Protein AF-A0AAD6P3U7-F1 (afdb_monomer_lite)

Sequence (156 aa):
MGLGSLGACVHGASVPVFFIFFGKLINIIGLAYLFPKEASHRVAKYSLDFVYLSVVILFASWIEVACWMHTGERQAAKMRMAYLKSMLSQDISLFDTEASTGEVIAAITSDIIVVQDAISEKGIMWIAKEHSYLPDMNFLGNVEVQNLRDSALTSF

Structure (mmCIF, N/CA/C/O backbone):
data_AF-A0AAD6P3U7-F1
#
_entry.id   AF-A0AAD6P3U7-F1
#
loop_
_atom_site.group_PDB
_atom_site.id
_atom_site.type_symbol
_atom_site.label_atom_id
_atom_site.label_alt_id
_atom_site.label_comp_id
_atom_site.label_asym_id
_atom_site.label_entity_id
_atom_site.label_seq_id
_atom_site.pdbx_PDB_ins_code
_atom_site.Cartn_x
_atom_site.Cartn_y
_atom_site.Cartn_z
_atom_site.occupancy
_atom_site.B_iso_or_equiv
_atom_site.auth_seq_id
_atom_site.auth_comp_id
_atom_site.auth_asym_id
_atom_site.auth_atom_id
_atom_site.pdbx_PDB_model_num
ATOM 1 N N . MET A 1 1 ? -5.885 -8.776 6.532 1.00 63.62 1 MET A N 1
ATOM 2 C CA . MET A 1 1 ? -4.559 -8.395 7.070 1.00 63.62 1 MET A 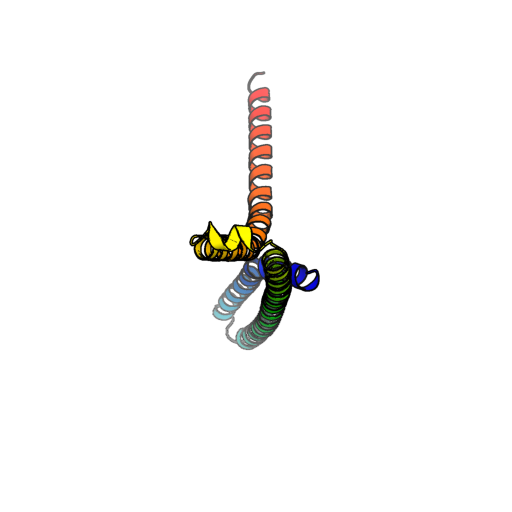CA 1
ATOM 3 C C . MET A 1 1 ? -3.425 -8.995 6.243 1.00 63.62 1 MET A C 1
ATOM 5 O O . MET A 1 1 ? -2.806 -8.226 5.532 1.00 63.62 1 MET A O 1
ATOM 9 N N . GLY A 1 2 ? -3.215 -10.321 6.199 1.00 67.50 2 GLY A N 1
ATOM 10 C CA . GLY A 1 2 ? -2.081 -10.917 5.454 1.00 67.50 2 GLY A CA 1
ATOM 11 C C . GLY A 1 2 ? -1.969 -10.536 3.965 1.00 67.50 2 GLY A C 1
ATOM 12 O O . GLY A 1 2 ? -0.887 -10.193 3.505 1.00 67.50 2 GLY A O 1
ATOM 13 N N . LEU A 1 3 ? -3.087 -10.507 3.228 1.00 66.50 3 LEU A N 1
ATOM 14 C CA . LEU A 1 3 ? -3.090 -10.111 1.810 1.00 66.50 3 LEU A CA 1
ATOM 15 C C . LEU A 1 3 ? -2.767 -8.616 1.600 1.00 66.50 3 LEU A C 1
ATOM 17 O O . LEU A 1 3 ? -2.114 -8.259 0.626 1.00 66.50 3 LEU A O 1
ATOM 21 N N . GLY A 1 4 ? -3.176 -7.756 2.541 1.00 66.69 4 GLY A N 1
ATOM 22 C CA . GLY A 1 4 ? -2.891 -6.317 2.513 1.00 66.69 4 GLY A CA 1
ATOM 23 C C . GLY A 1 4 ? -1.435 -5.999 2.858 1.00 66.69 4 GLY A C 1
ATOM 24 O O . GLY A 1 4 ? -0.845 -5.119 2.245 1.00 66.69 4 GLY A O 1
ATOM 25 N N . SER A 1 5 ? -0.821 -6.757 3.772 1.00 74.75 5 SER A N 1
ATOM 26 C CA . SER A 1 5 ? 0.606 -6.622 4.095 1.00 74.75 5 SER A CA 1
ATOM 27 C C . SER A 1 5 ? 1.506 -7.037 2.929 1.00 74.75 5 SER A C 1
ATOM 29 O O . SER A 1 5 ? 2.476 -6.347 2.635 1.00 74.75 5 SER A O 1
ATOM 31 N N . LEU A 1 6 ? 1.166 -8.124 2.224 1.00 73.38 6 LEU A N 1
ATOM 32 C CA . LEU A 1 6 ? 1.886 -8.531 1.011 1.00 73.38 6 LEU A CA 1
ATOM 33 C C . LEU A 1 6 ? 1.755 -7.481 -0.102 1.00 73.38 6 LEU A C 1
ATOM 35 O O . LEU A 1 6 ? 2.753 -7.152 -0.740 1.00 73.38 6 LEU A O 1
ATOM 39 N N . GLY A 1 7 ? 0.553 -6.924 -0.292 1.00 66.81 7 GLY A N 1
ATOM 40 C CA . GLY A 1 7 ? 0.316 -5.813 -1.217 1.00 66.81 7 GLY A CA 1
ATOM 41 C C . GLY A 1 7 ? 1.173 -4.586 -0.891 1.00 66.81 7 GLY A C 1
ATOM 42 O O . GLY A 1 7 ? 1.863 -4.088 -1.773 1.00 66.81 7 GLY A O 1
ATOM 43 N N . ALA A 1 8 ? 1.238 -4.194 0.384 1.00 69.94 8 ALA A N 1
ATOM 44 C CA . ALA A 1 8 ? 2.039 -3.059 0.848 1.00 69.94 8 ALA A CA 1
ATOM 45 C C . ALA A 1 8 ? 3.545 -3.240 0.633 1.00 69.94 8 ALA A C 1
ATOM 47 O O . ALA A 1 8 ? 4.235 -2.297 0.249 1.00 69.94 8 ALA A O 1
ATOM 48 N N . CYS A 1 9 ? 4.074 -4.453 0.816 1.00 76.50 9 CYS A N 1
ATOM 49 C CA . CYS A 1 9 ? 5.472 -4.740 0.489 1.00 76.50 9 CYS A CA 1
ATOM 50 C C . CYS A 1 9 ? 5.746 -4.601 -1.017 1.00 76.50 9 CYS A C 1
ATOM 52 O O . CYS A 1 9 ? 6.755 -4.014 -1.410 1.00 76.50 9 CYS A O 1
ATOM 54 N N . VAL A 1 10 ? 4.846 -5.115 -1.862 1.00 74.50 10 VAL A N 1
ATOM 55 C CA . VAL A 1 10 ? 4.963 -5.014 -3.327 1.00 74.50 10 VAL A CA 1
ATOM 56 C C . VAL A 1 10 ? 4.854 -3.558 -3.786 1.00 74.50 10 VAL A C 1
ATOM 58 O O . VAL A 1 10 ? 5.640 -3.117 -4.624 1.00 74.50 10 VAL A O 1
ATOM 61 N N . HIS A 1 11 ? 3.936 -2.788 -3.204 1.00 74.25 11 HIS A N 1
ATOM 62 C CA . HIS A 1 11 ? 3.780 -1.367 -3.490 1.00 74.25 11 HIS A CA 1
ATOM 63 C C . HIS A 1 11 ? 4.986 -0.556 -3.012 1.00 74.25 11 HIS A C 1
ATOM 65 O O . HIS A 1 11 ? 5.515 0.247 -3.776 1.00 74.25 11 HIS A O 1
ATOM 71 N N . GLY A 1 12 ? 5.500 -0.803 -1.805 1.00 72.19 12 GLY A N 1
ATOM 72 C CA . GLY A 1 12 ? 6.703 -0.139 -1.295 1.00 72.19 12 GLY A CA 1
ATOM 73 C C . GLY A 1 12 ? 7.935 -0.369 -2.180 1.00 72.19 12 GLY A C 1
ATOM 74 O O . GLY A 1 12 ? 8.731 0.544 -2.394 1.00 72.19 12 GLY A O 1
ATOM 75 N N . ALA A 1 13 ? 8.057 -1.557 -2.780 1.00 76.56 13 ALA A N 1
ATOM 76 C CA . ALA A 1 13 ? 9.117 -1.875 -3.737 1.00 76.56 13 ALA A CA 1
ATOM 77 C C . ALA A 1 13 ? 8.866 -1.328 -5.160 1.00 76.56 13 ALA A C 1
ATOM 79 O O . ALA A 1 13 ? 9.771 -1.358 -5.996 1.00 76.56 13 ALA A O 1
ATOM 80 N N . SER A 1 14 ? 7.671 -0.812 -5.464 1.00 76.19 14 SER A N 1
ATOM 81 C CA . SER A 1 14 ? 7.308 -0.379 -6.822 1.00 76.19 14 SER A CA 1
ATOM 82 C C . SER A 1 14 ? 8.125 0.822 -7.313 1.00 76.19 14 SER A C 1
ATOM 84 O O . SER A 1 14 ? 8.514 0.853 -8.478 1.00 76.19 14 SER A O 1
ATOM 86 N N . VAL A 1 15 ? 8.458 1.770 -6.428 1.00 76.81 15 VAL A N 1
ATOM 87 C CA . VAL A 1 15 ? 9.241 2.976 -6.754 1.00 76.81 15 VAL A CA 1
ATOM 88 C C . VAL A 1 15 ? 10.671 2.638 -7.207 1.00 76.81 15 VAL A C 1
ATOM 90 O O . VAL A 1 15 ? 11.051 3.044 -8.308 1.00 76.81 15 VAL A O 1
ATOM 93 N N . PRO A 1 16 ? 11.483 1.872 -6.449 1.00 78.81 16 PRO A N 1
ATOM 94 C CA . PRO A 1 16 ? 12.815 1.481 -6.916 1.00 78.81 16 PRO A CA 1
ATOM 95 C C . PRO A 1 16 ? 12.767 0.579 -8.159 1.00 78.81 16 PRO A C 1
ATOM 97 O O . PRO A 1 16 ? 13.597 0.733 -9.057 1.00 78.81 16 PRO A O 1
ATOM 100 N N . VAL A 1 17 ? 11.772 -0.309 -8.273 1.00 78.56 17 VAL A N 1
ATOM 101 C CA . VAL A 1 17 ? 11.571 -1.126 -9.484 1.00 78.56 17 VAL A CA 1
ATOM 102 C C . VAL A 1 17 ? 11.290 -0.240 -10.702 1.00 78.56 17 VAL A C 1
ATOM 104 O O . VAL A 1 17 ? 11.914 -0.429 -11.748 1.00 78.56 17 VAL A O 1
ATOM 107 N N . PHE A 1 18 ? 10.426 0.768 -10.569 1.00 76.94 18 PHE A N 1
ATOM 108 C CA . PHE A 1 18 ? 10.127 1.729 -11.630 1.00 76.94 18 PHE A CA 1
ATOM 109 C C . PHE A 1 18 ? 11.394 2.434 -12.131 1.00 76.94 18 PHE A C 1
ATOM 111 O O . PHE A 1 18 ? 11.636 2.465 -13.339 1.00 76.94 18 PHE A O 1
ATOM 118 N N . PHE A 1 19 ? 12.252 2.921 -11.229 1.00 79.56 19 PHE A N 1
ATOM 119 C CA . PHE A 1 19 ? 13.503 3.587 -11.611 1.00 79.56 19 PHE A CA 1
ATOM 120 C C . PHE A 1 19 ? 14.481 2.670 -12.356 1.00 79.56 19 PHE A C 1
ATOM 122 O O . PHE A 1 19 ? 15.118 3.110 -13.315 1.00 79.56 19 PHE A O 1
ATOM 129 N N . ILE A 1 20 ? 14.576 1.388 -11.986 1.00 81.31 20 ILE A N 1
ATOM 130 C CA . ILE A 1 20 ? 15.427 0.417 -12.696 1.00 81.31 20 ILE A CA 1
ATOM 131 C C . ILE A 1 20 ? 14.943 0.218 -14.139 1.00 81.31 20 ILE A C 1
ATOM 133 O O . ILE A 1 20 ? 15.748 0.205 -15.075 1.00 81.31 20 ILE A O 1
ATOM 137 N N . PHE A 1 21 ? 13.633 0.066 -14.341 1.00 77.50 21 PHE A N 1
ATOM 138 C CA . PHE A 1 21 ? 13.060 -0.074 -15.682 1.00 77.50 21 PHE A CA 1
ATOM 139 C C . PHE A 1 21 ? 13.177 1.219 -16.494 1.00 77.50 21 PHE A C 1
ATOM 141 O O . PHE A 1 21 ? 13.511 1.171 -17.678 1.00 77.50 21 PHE A O 1
ATOM 148 N N . PHE A 1 22 ? 12.982 2.370 -15.854 1.00 78.44 22 PHE A N 1
ATOM 149 C CA . PHE A 1 22 ? 13.139 3.677 -16.482 1.00 78.44 22 PHE A CA 1
ATOM 150 C C . PHE A 1 22 ? 14.586 3.925 -16.941 1.00 78.44 22 PHE A C 1
ATOM 152 O O . PHE A 1 22 ? 14.816 4.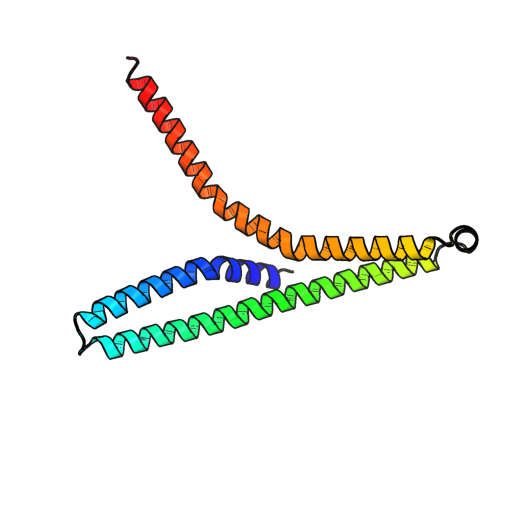352 -18.072 1.00 78.44 22 PHE A O 1
ATOM 159 N N . GLY A 1 23 ? 15.580 3.555 -16.127 1.00 82.38 23 GLY A N 1
ATOM 160 C CA . GLY A 1 23 ? 16.994 3.616 -16.509 1.00 82.38 23 GLY A CA 1
ATOM 161 C C . GLY A 1 23 ? 17.331 2.710 -17.698 1.00 82.38 23 GLY A C 1
ATOM 162 O O . GLY A 1 23 ? 18.044 3.122 -18.616 1.00 82.38 23 GLY A O 1
ATOM 163 N N . LYS A 1 24 ? 16.763 1.495 -17.742 1.00 80.19 24 LYS A N 1
ATOM 164 C CA . LYS A 1 24 ? 16.899 0.593 -18.900 1.00 80.19 24 LYS A CA 1
ATOM 165 C C . LYS A 1 24 ? 16.295 1.205 -20.164 1.00 80.19 24 LYS A C 1
ATOM 167 O O . LYS A 1 24 ? 16.929 1.145 -21.215 1.00 80.19 24 LYS A O 1
ATOM 172 N N . LEU A 1 25 ? 15.118 1.825 -20.062 1.00 77.62 25 LEU A N 1
ATOM 173 C CA . LEU A 1 25 ? 14.458 2.497 -21.182 1.00 77.62 25 LEU A CA 1
ATOM 174 C C . LEU A 1 25 ? 15.326 3.632 -21.748 1.00 77.62 25 LEU A C 1
ATOM 176 O O . LEU A 1 25 ? 15.553 3.671 -22.956 1.00 77.62 25 LEU A O 1
ATOM 180 N N . ILE A 1 26 ? 15.870 4.500 -20.889 1.00 82.50 26 ILE A N 1
ATOM 181 C CA . ILE A 1 26 ? 16.760 5.600 -21.300 1.00 82.50 26 ILE A CA 1
ATOM 182 C C . ILE A 1 26 ? 18.002 5.068 -22.021 1.00 82.50 26 ILE A C 1
ATOM 184 O O . ILE A 1 26 ? 18.363 5.581 -23.078 1.00 82.50 26 ILE A O 1
ATOM 188 N N . ASN A 1 27 ? 18.635 4.018 -21.493 1.00 83.00 27 ASN A N 1
ATOM 189 C CA . ASN A 1 27 ? 19.830 3.436 -22.106 1.00 83.00 27 ASN A CA 1
ATOM 190 C C . ASN A 1 27 ? 19.545 2.894 -23.522 1.00 83.00 27 ASN A C 1
ATOM 192 O O . ASN A 1 27 ? 20.331 3.080 -24.450 1.00 83.00 27 ASN A O 1
ATOM 196 N N . ILE A 1 28 ? 18.378 2.274 -23.716 1.00 78.69 28 ILE A N 1
ATOM 197 C CA . ILE A 1 28 ? 17.961 1.744 -25.020 1.00 78.69 28 ILE A CA 1
ATOM 198 C C . ILE A 1 28 ? 17.618 2.874 -25.992 1.00 78.69 28 ILE A C 1
ATOM 200 O O . ILE A 1 28 ? 17.978 2.781 -27.162 1.00 78.69 28 ILE A O 1
ATOM 204 N N . ILE A 1 29 ? 16.970 3.947 -25.531 1.00 79.19 29 ILE A N 1
ATOM 205 C CA . ILE A 1 29 ? 16.721 5.144 -26.350 1.00 79.19 29 ILE A CA 1
ATOM 206 C C . ILE A 1 29 ? 18.052 5.793 -26.765 1.00 79.19 29 ILE A C 1
ATOM 208 O O . ILE A 1 29 ? 18.210 6.184 -27.921 1.00 79.19 29 ILE A O 1
ATOM 212 N N . GLY A 1 30 ? 19.043 5.832 -25.869 1.00 80.62 30 GLY A N 1
ATOM 213 C CA . GLY A 1 30 ? 20.400 6.285 -26.186 1.00 80.62 30 GLY A CA 1
ATOM 214 C C . GLY A 1 30 ? 21.073 5.429 -27.265 1.00 80.62 30 GLY A C 1
ATOM 215 O O . GLY A 1 30 ? 21.603 5.959 -28.238 1.00 80.62 30 GLY A O 1
ATOM 216 N N . LEU A 1 31 ? 20.977 4.100 -27.162 1.00 75.44 31 LEU A N 1
ATOM 217 C CA . LEU A 1 31 ? 21.449 3.178 -28.207 1.00 75.44 31 LEU A CA 1
ATOM 218 C C . LEU A 1 31 ? 20.656 3.313 -29.515 1.00 75.44 31 LEU A C 1
ATOM 220 O O . LEU A 1 31 ? 21.217 3.140 -30.598 1.00 75.44 31 LEU A O 1
ATOM 224 N N . ALA A 1 32 ? 19.368 3.650 -29.426 1.00 74.69 32 ALA A N 1
ATOM 225 C CA . ALA A 1 32 ? 18.507 3.862 -30.580 1.00 74.69 32 ALA A CA 1
ATOM 226 C C . ALA A 1 32 ? 18.907 5.072 -31.414 1.00 74.69 32 ALA A C 1
ATOM 228 O O . ALA A 1 32 ? 18.798 5.038 -32.640 1.00 74.69 32 ALA A O 1
ATOM 229 N N . TYR A 1 33 ? 19.421 6.102 -30.746 1.00 73.06 33 TYR A N 1
ATOM 230 C CA . TYR A 1 33 ? 19.995 7.272 -31.389 1.00 73.06 33 TYR A CA 1
ATOM 231 C C . TYR A 1 33 ? 21.276 6.932 -32.172 1.00 73.06 33 TYR A C 1
ATOM 233 O O . TYR A 1 33 ? 21.492 7.467 -33.256 1.00 73.06 33 TYR A O 1
ATOM 241 N N . LEU A 1 34 ? 22.101 6.004 -31.665 1.00 76.19 34 LEU A N 1
ATOM 242 C CA . LEU A 1 34 ? 23.332 5.567 -32.337 1.00 76.19 34 LEU A CA 1
ATOM 243 C C . LEU A 1 34 ? 23.076 4.598 -33.511 1.00 76.19 34 LEU A C 1
ATOM 245 O O . LEU A 1 34 ? 23.791 4.658 -34.509 1.00 76.19 34 LEU A O 1
ATOM 249 N N . PHE A 1 35 ? 22.070 3.715 -33.419 1.00 75.62 35 PHE A N 1
ATOM 250 C CA . PHE A 1 35 ? 21.797 2.666 -34.420 1.00 75.62 35 PHE A CA 1
ATOM 251 C C . PHE A 1 35 ? 20.309 2.599 -34.833 1.00 75.62 35 PHE A C 1
ATOM 253 O O . PHE A 1 35 ? 19.590 1.664 -34.466 1.00 75.62 35 PHE A O 1
ATOM 260 N N . PRO A 1 36 ? 19.821 3.541 -35.660 1.00 69.81 36 PRO A N 1
ATOM 261 C CA . PRO A 1 36 ? 18.386 3.740 -35.898 1.00 69.81 36 PRO A CA 1
ATOM 262 C C . PRO A 1 36 ? 17.671 2.577 -36.609 1.00 69.81 36 PRO A C 1
ATOM 264 O O . PRO A 1 36 ? 16.472 2.385 -36.413 1.00 69.81 36 PRO A O 1
ATOM 267 N N . LYS A 1 37 ? 18.377 1.773 -37.418 1.00 68.81 37 LYS A N 1
ATOM 268 C CA . LYS A 1 37 ? 17.765 0.685 -38.211 1.00 68.81 37 LYS A CA 1
ATOM 269 C C . LYS A 1 37 ? 17.423 -0.573 -37.402 1.00 68.81 37 LYS A C 1
ATOM 271 O O . LYS A 1 37 ? 16.518 -1.299 -37.795 1.00 68.81 37 LYS A O 1
ATOM 276 N N . GLU A 1 38 ? 18.100 -0.821 -36.282 1.00 67.56 38 GLU A N 1
ATOM 277 C CA . GLU A 1 38 ? 17.843 -1.993 -35.421 1.00 67.56 38 GLU A CA 1
ATOM 278 C C . GLU A 1 38 ? 17.138 -1.648 -34.105 1.00 67.56 38 GLU A C 1
ATOM 280 O O . GLU A 1 38 ? 16.762 -2.531 -33.327 1.00 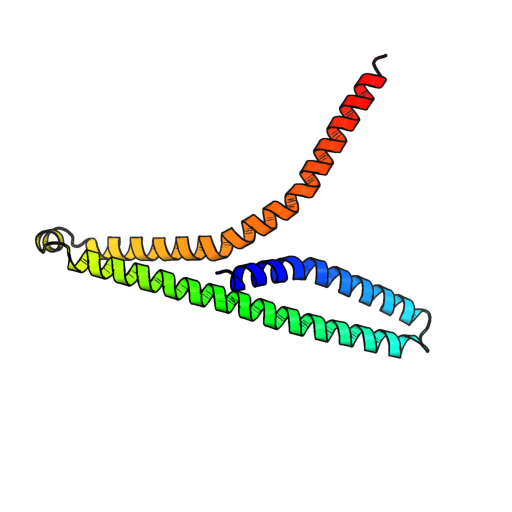67.56 38 GLU A O 1
ATOM 285 N N . ALA A 1 39 ? 16.974 -0.360 -33.824 1.00 68.38 39 ALA A N 1
ATOM 286 C CA . ALA A 1 39 ? 16.541 0.087 -32.518 1.00 68.38 39 ALA A CA 1
ATOM 287 C C . ALA A 1 39 ? 15.027 0.169 -32.345 1.00 68.38 39 ALA A C 1
ATOM 289 O O . ALA A 1 39 ? 14.537 -0.069 -31.244 1.00 68.38 39 ALA A O 1
ATOM 290 N N . SER A 1 40 ? 14.279 0.440 -33.416 1.00 71.81 40 SER A N 1
ATOM 291 C CA . SER A 1 40 ? 12.815 0.551 -33.367 1.00 71.81 40 SER A CA 1
ATOM 292 C C . SER A 1 40 ? 12.156 -0.719 -32.817 1.00 71.81 40 SER A C 1
ATOM 294 O O . SER A 1 40 ? 11.305 -0.644 -31.933 1.00 71.81 40 SER A O 1
ATOM 296 N N . HIS A 1 41 ? 12.613 -1.895 -33.258 1.00 78.31 41 HIS A N 1
ATOM 297 C CA . HIS A 1 41 ? 12.107 -3.182 -32.779 1.00 78.31 41 HIS A CA 1
ATOM 298 C C . HIS A 1 41 ? 12.457 -3.441 -31.303 1.00 78.31 41 HIS A C 1
ATOM 300 O O . HIS A 1 41 ? 11.635 -3.960 -30.547 1.00 78.31 41 HIS A O 1
ATOM 306 N N . ARG A 1 42 ? 13.666 -3.065 -30.860 1.00 74.81 42 ARG A N 1
ATOM 307 C CA . ARG A 1 42 ? 14.076 -3.237 -29.456 1.00 74.81 42 ARG A CA 1
ATOM 308 C C . ARG A 1 42 ? 13.286 -2.300 -28.543 1.00 74.81 42 ARG A C 1
ATOM 310 O O . ARG A 1 42 ? 12.711 -2.769 -27.570 1.00 74.81 42 ARG A O 1
ATOM 317 N N . VAL A 1 43 ? 13.190 -1.015 -28.885 1.00 78.50 43 VAL A N 1
ATOM 318 C CA . VAL A 1 43 ? 12.420 -0.015 -28.121 1.00 78.50 43 VAL A CA 1
ATOM 319 C C . VAL A 1 43 ? 10.956 -0.440 -27.980 1.00 78.50 43 VAL A C 1
ATOM 321 O O . VAL A 1 43 ? 10.423 -0.404 -26.873 1.00 78.50 43 VAL A O 1
ATOM 324 N N . ALA A 1 44 ? 10.328 -0.912 -29.063 1.00 80.62 44 ALA A N 1
ATOM 325 C CA . ALA A 1 44 ? 8.943 -1.379 -29.030 1.00 80.62 44 ALA A CA 1
ATOM 326 C C . ALA A 1 44 ? 8.743 -2.551 -28.054 1.00 80.62 4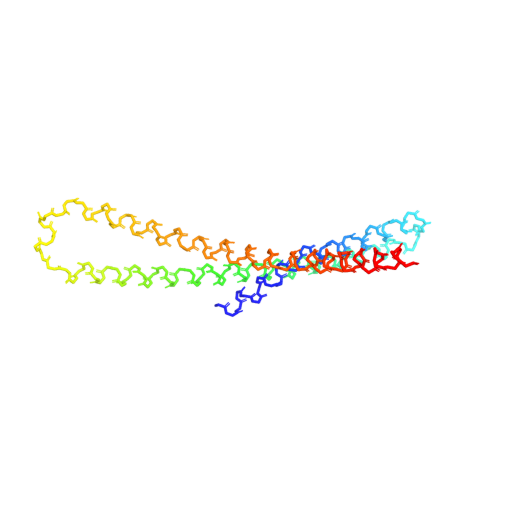4 ALA A C 1
ATOM 328 O O . ALA A 1 44 ? 7.797 -2.539 -27.269 1.00 80.62 44 ALA A O 1
ATOM 329 N N . LYS A 1 45 ? 9.659 -3.529 -28.045 1.00 81.50 45 LYS A N 1
ATOM 330 C CA . LYS A 1 45 ? 9.589 -4.681 -27.135 1.00 81.50 45 LYS A CA 1
ATOM 331 C C . LYS A 1 45 ? 9.681 -4.261 -25.662 1.00 81.50 45 LYS A C 1
ATOM 333 O O . LYS A 1 45 ? 8.843 -4.660 -24.862 1.00 81.50 45 LYS A O 1
ATOM 338 N N . TYR A 1 46 ? 10.642 -3.406 -25.318 1.00 77.19 46 TYR A N 1
ATOM 339 C CA . TYR A 1 46 ? 10.832 -2.949 -23.934 1.00 77.19 46 TYR A CA 1
ATOM 340 C C . TYR A 1 46 ? 9.752 -1.967 -23.458 1.00 77.19 46 TYR A C 1
ATOM 342 O O . TYR A 1 46 ? 9.414 -1.952 -22.277 1.00 77.19 46 TYR A O 1
ATOM 350 N N . SER A 1 47 ? 9.172 -1.173 -24.361 1.00 79.50 47 SER A N 1
ATOM 351 C CA . SER A 1 47 ? 7.997 -0.357 -24.039 1.00 79.50 47 SER A CA 1
ATOM 352 C C . SER A 1 47 ? 6.795 -1.227 -23.670 1.00 79.50 47 SER A C 1
ATOM 354 O O . SER A 1 47 ? 6.020 -0.856 -22.793 1.00 79.50 47 SER A O 1
ATOM 356 N N . LEU A 1 48 ? 6.642 -2.385 -24.316 1.00 83.50 48 LEU A N 1
ATOM 357 C CA . LEU A 1 48 ? 5.564 -3.334 -24.045 1.00 83.50 48 LEU A CA 1
ATOM 358 C C . LEU A 1 48 ? 5.755 -4.019 -22.677 1.00 83.50 48 LEU A C 1
ATOM 360 O O . LEU A 1 48 ? 4.800 -4.128 -21.910 1.00 83.50 48 LEU A O 1
ATOM 364 N N . ASP A 1 49 ? 6.996 -4.353 -22.309 1.00 81.81 49 ASP A N 1
ATOM 365 C CA . ASP A 1 49 ? 7.336 -4.830 -20.957 1.00 81.81 49 ASP A CA 1
ATOM 366 C C . ASP A 1 49 ? 6.980 -3.795 -19.868 1.00 81.81 49 ASP A C 1
ATOM 368 O O . ASP A 1 49 ? 6.511 -4.155 -18.787 1.00 81.81 49 ASP A O 1
ATOM 372 N N . PHE A 1 50 ? 7.138 -2.499 -20.158 1.00 80.44 50 PHE A N 1
ATOM 373 C CA . PHE A 1 50 ? 6.772 -1.415 -19.238 1.00 80.44 50 PHE A CA 1
ATOM 374 C C . PHE A 1 50 ? 5.255 -1.327 -19.005 1.00 80.44 50 PHE A C 1
ATOM 376 O O . PHE A 1 50 ? 4.806 -1.059 -17.890 1.00 80.44 50 PHE A O 1
ATOM 383 N N . VAL A 1 51 ? 4.458 -1.596 -20.044 1.00 87.00 51 VAL A N 1
ATOM 384 C CA . VAL A 1 51 ? 2.991 -1.667 -19.944 1.00 87.00 51 VAL A CA 1
ATOM 385 C C . VAL A 1 51 ? 2.559 -2.878 -19.114 1.00 87.00 51 VAL A C 1
ATOM 387 O O . VAL A 1 51 ? 1.666 -2.761 -18.281 1.00 87.00 51 VAL A O 1
ATOM 390 N N . TYR A 1 52 ? 3.20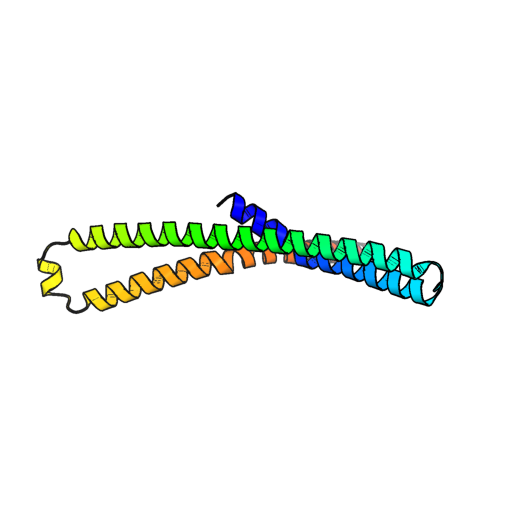7 -4.034 -19.271 1.00 86.12 52 TYR A N 1
ATOM 391 C CA . TYR A 1 52 ? 2.920 -5.188 -18.411 1.00 86.12 52 TYR A CA 1
ATOM 392 C C . TYR A 1 52 ? 3.224 -4.902 -16.938 1.00 86.12 52 TYR A C 1
ATOM 394 O O . TYR A 1 52 ? 2.423 -5.243 -16.065 1.00 86.12 52 TYR A O 1
ATOM 402 N N . LEU A 1 53 ? 4.348 -4.238 -16.656 1.00 82.06 53 LEU A N 1
ATOM 403 C CA . LEU A 1 53 ? 4.723 -3.847 -15.299 1.00 82.06 53 LEU A CA 1
ATOM 404 C C . LEU A 1 53 ? 3.672 -2.920 -14.664 1.00 82.06 53 LEU A C 1
ATOM 406 O O . LEU A 1 53 ? 3.271 -3.141 -13.520 1.00 82.06 53 LEU A O 1
ATOM 410 N N . SER A 1 54 ? 3.201 -1.907 -15.398 1.00 82.56 54 SER A N 1
ATOM 411 C CA . SER A 1 54 ? 2.229 -0.942 -14.871 1.00 82.56 54 SER A CA 1
ATOM 412 C C . SER A 1 54 ? 0.886 -1.591 -14.543 1.00 82.56 54 SER A C 1
ATOM 414 O O . SER A 1 54 ? 0.300 -1.287 -13.505 1.00 82.56 54 SER A O 1
ATOM 416 N N . VAL A 1 55 ? 0.434 -2.541 -15.365 1.00 89.56 55 VAL A N 1
ATOM 417 C CA . VAL A 1 55 ? -0.791 -3.308 -15.112 1.00 89.56 55 VAL A CA 1
ATOM 418 C C . VAL A 1 55 ? -0.672 -4.119 -13.818 1.00 89.56 55 VAL A C 1
ATOM 420 O O . VAL A 1 55 ? -1.584 -4.094 -12.993 1.00 89.56 55 VAL A O 1
ATOM 423 N N . VAL A 1 56 ? 0.457 -4.796 -13.594 1.00 85.31 56 VAL A N 1
ATOM 424 C CA . VAL A 1 56 ? 0.683 -5.577 -12.364 1.00 85.31 56 VAL A CA 1
ATOM 425 C C . VAL A 1 56 ? 0.685 -4.679 -11.125 1.00 85.31 56 VAL A C 1
ATOM 427 O O . VAL A 1 56 ? 0.022 -5.001 -10.139 1.00 85.31 56 VAL A O 1
ATOM 430 N N . ILE A 1 57 ? 1.383 -3.539 -11.180 1.00 81.44 57 ILE A N 1
ATOM 431 C CA . ILE A 1 57 ? 1.446 -2.580 -10.066 1.00 81.44 57 ILE A CA 1
ATOM 432 C C . ILE A 1 57 ? 0.057 -2.001 -9.769 1.00 81.44 57 ILE A C 1
ATOM 434 O O . ILE A 1 57 ? -0.323 -1.901 -8.604 1.00 81.44 57 ILE A O 1
ATOM 438 N N . LEU A 1 58 ? -0.725 -1.683 -10.805 1.00 84.88 58 LEU A N 1
ATOM 439 C CA . LEU A 1 58 ? -2.082 -1.157 -10.659 1.00 84.88 58 LEU A CA 1
ATOM 440 C C . LEU A 1 58 ? -2.983 -2.131 -9.891 1.00 84.88 58 LEU A C 1
ATOM 442 O O . LEU A 1 58 ? -3.624 -1.746 -8.913 1.00 84.88 58 LEU A O 1
ATOM 446 N N . PHE A 1 59 ? -3.012 -3.400 -10.302 1.00 85.31 59 PHE A N 1
ATOM 447 C CA . PHE A 1 59 ? -3.826 -4.410 -9.626 1.00 85.31 59 PHE A CA 1
ATOM 448 C C . PHE A 1 59 ? -3.326 -4.704 -8.210 1.00 85.31 59 PHE A C 1
ATOM 450 O O . PHE A 1 59 ? -4.142 -4.834 -7.297 1.00 85.31 59 PHE A O 1
ATOM 457 N N . ALA A 1 60 ? -2.007 -4.767 -8.004 1.00 80.44 60 ALA A N 1
ATOM 458 C CA . ALA A 1 60 ? -1.423 -4.969 -6.680 1.00 80.44 60 ALA A CA 1
ATOM 459 C C . ALA A 1 60 ? -1.814 -3.840 -5.712 1.00 80.44 60 ALA A C 1
ATOM 461 O O . ALA A 1 60 ? -2.317 -4.116 -4.622 1.00 80.44 60 ALA A O 1
ATOM 462 N N . SER A 1 61 ? -1.672 -2.582 -6.143 1.00 77.88 61 SER A N 1
ATOM 463 C CA . SER A 1 61 ? -2.061 -1.405 -5.361 1.00 77.88 61 SER A CA 1
ATOM 464 C C . SER A 1 61 ? -3.560 -1.373 -5.073 1.00 77.88 61 SER A C 1
ATOM 466 O O . SER A 1 61 ? -3.965 -1.014 -3.968 1.00 77.88 61 SER A O 1
ATOM 468 N N . TRP A 1 62 ? -4.399 -1.741 -6.040 1.00 82.56 62 TRP A N 1
ATOM 469 C CA . TRP A 1 62 ? -5.844 -1.739 -5.841 1.00 82.56 62 TRP A CA 1
ATOM 470 C C . TRP A 1 62 ? -6.283 -2.781 -4.803 1.00 82.56 62 TRP A C 1
ATOM 472 O O . TRP A 1 62 ? -7.061 -2.467 -3.902 1.00 82.56 62 TRP A O 1
ATOM 482 N N . ILE A 1 63 ? -5.745 -4.005 -4.882 1.00 81.56 63 ILE A N 1
ATOM 483 C CA . ILE A 1 63 ? -6.043 -5.086 -3.928 1.00 81.56 63 ILE A CA 1
ATOM 484 C C . ILE A 1 63 ? -5.567 -4.722 -2.524 1.00 81.56 63 ILE A C 1
ATOM 486 O O . ILE A 1 63 ? -6.279 -4.983 -1.551 1.00 81.56 63 ILE A O 1
ATOM 490 N N . GLU A 1 64 ? -4.382 -4.124 -2.412 1.00 78.19 64 GLU A N 1
ATOM 491 C CA . GLU A 1 64 ? -3.847 -3.627 -1.150 1.00 78.19 64 GLU A CA 1
ATOM 492 C C . GLU A 1 64 ? -4.833 -2.659 -0.489 1.00 78.19 64 GLU A C 1
ATOM 494 O O . GLU A 1 64 ? -5.333 -2.947 0.603 1.00 78.19 64 GLU A O 1
ATOM 499 N N . VAL A 1 65 ? -5.166 -1.556 -1.167 1.00 78.81 65 VAL A N 1
ATOM 500 C CA . VAL A 1 65 ? -6.047 -0.508 -0.629 1.00 78.81 65 VAL A CA 1
ATOM 501 C C . VAL A 1 65 ? -7.427 -1.077 -0.297 1.00 78.81 65 VAL A C 1
ATOM 503 O O . VAL A 1 65 ? -7.941 -0.840 0.795 1.00 78.81 65 VAL A O 1
ATOM 506 N N . ALA A 1 66 ? -7.997 -1.907 -1.174 1.00 81.06 66 ALA A N 1
ATOM 507 C CA . ALA A 1 66 ? -9.282 -2.558 -0.929 1.00 81.06 66 ALA A CA 1
ATOM 508 C C . ALA A 1 66 ? -9.254 -3.459 0.321 1.00 81.06 66 ALA A C 1
ATOM 510 O O . ALA A 1 66 ? -10.187 -3.442 1.129 1.00 81.06 66 ALA A O 1
ATOM 511 N N . CYS A 1 67 ? -8.175 -4.222 0.525 1.00 78.38 67 CYS A N 1
ATOM 512 C CA . CYS A 1 67 ? -8.012 -5.072 1.705 1.00 78.38 67 CYS A CA 1
ATOM 513 C C . CYS A 1 67 ? -7.890 -4.259 2.999 1.00 78.38 67 CYS A C 1
ATOM 515 O O . CYS A 1 67 ? -8.442 -4.669 4.030 1.00 78.38 67 CYS A O 1
ATOM 517 N N . TRP A 1 68 ? -7.171 -3.134 2.965 1.00 75.81 68 TRP A N 1
ATOM 518 C CA . TRP A 1 68 ? -7.023 -2.241 4.115 1.00 75.81 68 TRP A CA 1
ATOM 519 C C . TRP A 1 68 ? -8.334 -1.532 4.450 1.00 75.81 68 TRP A C 1
ATOM 521 O O . TRP A 1 68 ? -8.768 -1.604 5.601 1.00 75.81 68 TRP A O 1
ATOM 531 N N . MET A 1 69 ? -9.029 -0.971 3.455 1.00 80.25 69 MET A N 1
ATOM 532 C CA . MET A 1 69 ? -10.338 -0.333 3.643 1.00 80.25 69 MET A CA 1
ATOM 533 C C . MET A 1 69 ? -11.366 -1.311 4.218 1.00 80.25 69 MET A C 1
ATOM 535 O O . MET A 1 69 ? -11.980 -1.030 5.246 1.00 80.25 69 MET A O 1
ATOM 539 N N . HIS A 1 70 ? -11.491 -2.506 3.633 1.00 79.12 70 HIS A N 1
ATOM 540 C CA . HIS A 1 70 ? -12.439 -3.511 4.116 1.00 79.12 70 HIS A CA 1
ATOM 541 C C . HIS A 1 70 ? -12.118 -3.986 5.545 1.00 79.12 70 HIS A C 1
ATOM 543 O O . HIS A 1 70 ? -13.014 -4.251 6.350 1.00 79.12 70 HIS A O 1
ATOM 549 N N . THR A 1 71 ? -10.830 -4.095 5.891 1.00 79.12 71 THR A N 1
ATOM 550 C CA . THR A 1 71 ? -10.416 -4.438 7.260 1.00 79.12 71 THR A CA 1
ATOM 551 C C . THR A 1 71 ? -10.755 -3.306 8.237 1.00 79.12 71 THR A C 1
ATOM 553 O O . THR A 1 71 ? -11.277 -3.588 9.319 1.00 79.12 71 THR A O 1
ATOM 556 N N . GLY A 1 72 ? -10.517 -2.049 7.850 1.00 74.38 72 GLY A N 1
ATOM 557 C CA . GLY A 1 72 ? -10.836 -0.862 8.646 1.00 74.38 72 GLY A CA 1
ATOM 558 C C . GLY A 1 72 ? -12.332 -0.725 8.924 1.00 74.38 72 GLY A C 1
ATOM 559 O O . GLY A 1 72 ? -12.731 -0.573 10.077 1.00 74.38 72 GLY A O 1
ATOM 560 N N . GLU A 1 73 ? -13.179 -0.904 7.907 1.00 81.25 73 GLU A N 1
ATOM 561 C CA . GLU A 1 73 ? -14.640 -0.874 8.067 1.00 81.25 73 GLU A CA 1
ATOM 562 C C . GLU A 1 73 ? -15.137 -1.916 9.074 1.00 81.25 73 GLU A C 1
ATOM 564 O O . GLU A 1 73 ? -15.955 -1.613 9.946 1.00 81.25 73 GLU A O 1
ATOM 569 N N . ARG A 1 74 ? -14.614 -3.148 9.007 1.00 82.75 74 ARG A N 1
ATOM 570 C CA . ARG A 1 74 ? -14.998 -4.218 9.941 1.00 82.75 74 ARG A CA 1
ATOM 571 C C . ARG A 1 74 ? -14.563 -3.928 11.373 1.00 82.75 74 ARG A C 1
ATOM 573 O O . ARG A 1 74 ? -15.273 -4.313 12.303 1.00 82.75 74 ARG A O 1
ATOM 580 N N . GLN A 1 75 ? -13.406 -3.299 11.567 1.00 76.75 75 GLN A N 1
ATOM 581 C CA . GLN A 1 75 ? -12.948 -2.895 12.897 1.00 76.75 75 GLN A CA 1
ATOM 582 C C . GLN A 1 75 ? -13.792 -1.736 13.442 1.00 76.75 75 GLN A C 1
ATOM 584 O O . GLN A 1 75 ? -14.312 -1.846 14.553 1.00 76.75 75 GLN A O 1
ATOM 589 N N . ALA A 1 76 ? -14.043 -0.703 12.635 1.00 76.69 76 ALA A N 1
ATOM 590 C CA . ALA A 1 76 ? -14.883 0.432 13.009 1.00 76.69 76 ALA A CA 1
ATOM 591 C C . ALA A 1 76 ? -16.320 0.004 13.355 1.00 76.69 76 ALA A C 1
ATOM 593 O O . ALA A 1 76 ? -16.878 0.442 14.362 1.00 76.69 76 ALA A O 1
ATOM 594 N N . ALA A 1 77 ? -16.915 -0.910 12.581 1.00 80.50 77 ALA A N 1
ATOM 595 C CA . ALA A 1 77 ? -18.251 -1.440 12.857 1.00 80.50 77 ALA A CA 1
ATOM 596 C C . ALA A 1 77 ? -18.319 -2.189 14.199 1.00 80.50 77 ALA A C 1
ATOM 598 O O . ALA A 1 77 ? -19.269 -2.008 14.961 1.00 80.50 77 ALA A O 1
ATOM 599 N N . LYS A 1 78 ? -17.293 -2.988 14.530 1.00 83.56 78 LYS A N 1
ATOM 600 C CA . LYS A 1 78 ? -17.205 -3.671 15.830 1.00 83.56 78 LYS A CA 1
ATOM 601 C C . LYS A 1 78 ? -17.076 -2.685 16.986 1.00 83.56 78 LYS A C 1
ATOM 603 O O . LYS A 1 78 ? -17.756 -2.865 17.993 1.00 83.56 78 LYS A O 1
ATOM 608 N N . MET A 1 79 ? -16.243 -1.653 16.840 1.00 78.69 79 MET A N 1
ATOM 609 C CA . MET A 1 79 ? -16.085 -0.617 17.865 1.00 78.69 79 MET A CA 1
ATOM 610 C C . MET A 1 79 ? -17.393 0.144 18.083 1.00 78.69 79 MET A C 1
ATOM 612 O O . MET A 1 79 ? -17.830 0.264 19.222 1.00 78.69 79 MET A O 1
ATOM 616 N N . ARG A 1 80 ? -18.081 0.551 17.007 1.00 83.69 80 ARG A N 1
ATOM 617 C CA . ARG A 1 80 ? -19.401 1.202 17.089 1.00 83.69 80 ARG A CA 1
ATOM 618 C C . ARG A 1 80 ? -20.451 0.321 17.767 1.00 83.69 80 ARG A C 1
ATOM 620 O O . ARG A 1 80 ? -21.222 0.813 18.583 1.00 83.69 80 ARG A O 1
ATOM 627 N N . MET A 1 81 ? -20.475 -0.978 17.469 1.00 82.06 81 MET A N 1
ATOM 628 C CA . MET A 1 81 ? -21.443 -1.903 18.067 1.00 82.06 81 MET A CA 1
ATOM 629 C C . MET A 1 81 ? -21.156 -2.168 19.552 1.00 82.06 81 MET A C 1
ATOM 631 O O . MET A 1 81 ? -22.080 -2.169 20.362 1.00 82.06 81 MET A O 1
ATOM 635 N N . ALA A 1 82 ? -19.887 -2.366 19.921 1.00 80.44 82 ALA A N 1
ATOM 636 C CA . ALA A 1 82 ? -19.479 -2.511 21.318 1.00 80.44 82 ALA A CA 1
ATOM 637 C C . ALA A 1 82 ? -19.762 -1.231 22.117 1.00 80.44 82 ALA A C 1
ATOM 639 O O . ALA A 1 82 ? -20.262 -1.306 23.235 1.00 80.44 82 ALA A O 1
ATOM 640 N N . TYR A 1 83 ? -19.516 -0.070 21.508 1.00 74.50 83 TYR A N 1
ATOM 641 C CA . TYR A 1 83 ? -19.813 1.236 22.080 1.00 74.50 83 TYR A CA 1
ATOM 642 C C . TYR A 1 83 ? -21.310 1.430 22.348 1.00 74.50 83 TYR A C 1
ATOM 644 O O . TYR A 1 83 ? -21.703 1.684 23.485 1.00 74.50 83 TYR A O 1
ATOM 652 N N . LEU A 1 84 ? -22.154 1.233 21.327 1.00 79.88 84 LEU A N 1
ATOM 653 C CA . LEU A 1 84 ? -23.606 1.373 21.454 1.00 79.88 84 LEU A CA 1
ATOM 654 C C . LEU A 1 84 ? -24.166 0.418 22.516 1.00 79.88 84 LEU A C 1
ATOM 656 O O . LEU A 1 84 ? -25.033 0.797 23.300 1.00 79.88 84 LEU A O 1
ATOM 660 N N . LYS A 1 85 ? -23.632 -0.810 22.575 1.00 81.81 85 LYS A N 1
ATOM 661 C CA . LYS A 1 85 ? -23.994 -1.791 23.599 1.00 81.81 85 LYS A CA 1
ATOM 662 C C . LYS A 1 85 ? -23.659 -1.288 25.003 1.00 81.81 85 LYS A C 1
ATOM 664 O O . LYS A 1 85 ? -24.518 -1.372 25.872 1.00 81.81 85 LYS A O 1
ATOM 669 N N . SER A 1 86 ? -22.458 -0.758 25.228 1.00 75.94 86 SER A N 1
ATOM 670 C CA . SER A 1 86 ? -22.066 -0.206 26.532 1.00 75.94 86 SER A CA 1
ATOM 671 C C . SER A 1 86 ? -22.919 1.001 26.935 1.00 75.94 86 SER A C 1
ATOM 673 O O . SER A 1 86 ? -23.328 1.081 28.087 1.00 75.94 86 SER A O 1
ATOM 675 N N . MET A 1 87 ? -23.259 1.882 25.988 1.00 70.56 87 MET A N 1
ATOM 676 C CA . MET A 1 87 ? -24.124 3.046 26.228 1.00 70.56 87 MET A CA 1
ATOM 677 C C . MET A 1 87 ? -25.557 2.642 26.615 1.00 70.56 87 MET A C 1
ATOM 679 O O . MET A 1 87 ? -26.119 3.182 27.558 1.00 70.56 87 MET A O 1
ATOM 683 N N . LEU A 1 88 ? -26.134 1.647 25.930 1.00 74.12 88 LEU A N 1
ATOM 684 C CA . LEU A 1 88 ? -27.456 1.085 26.259 1.00 74.12 88 LEU A CA 1
ATOM 685 C C . LEU A 1 88 ? -27.476 0.307 27.585 1.00 74.12 88 LEU A C 1
ATOM 687 O O . LEU A 1 88 ? -28.550 0.037 28.112 1.00 74.12 88 LEU A O 1
ATOM 691 N N . SER A 1 89 ? -26.305 -0.088 28.096 1.00 77.88 89 SER A N 1
ATOM 692 C CA . SER A 1 89 ? -26.163 -0.830 29.356 1.00 77.88 89 SER A CA 1
ATOM 693 C C . SER A 1 89 ? -25.942 0.078 30.574 1.00 77.88 89 SER A C 1
ATOM 695 O O . SER A 1 89 ? -25.863 -0.441 31.684 1.00 77.88 89 SER A O 1
ATOM 697 N N . GLN A 1 90 ? -25.785 1.396 30.392 1.00 69.88 90 GLN A N 1
ATOM 698 C CA . GLN A 1 90 ? -25.629 2.346 31.499 1.00 69.88 90 GLN A CA 1
ATOM 699 C C . GLN A 1 90 ? -26.991 2.746 32.085 1.00 69.88 90 GLN A C 1
ATOM 701 O O . GLN A 1 90 ? -27.936 3.028 31.349 1.00 69.88 90 GLN A O 1
ATOM 706 N N . ASP A 1 91 ? -27.076 2.779 33.418 1.00 62.22 91 ASP A N 1
ATOM 707 C CA . ASP A 1 91 ? -28.280 3.147 34.164 1.00 62.22 91 ASP A CA 1
ATOM 708 C C . ASP A 1 91 ? -28.756 4.581 33.867 1.00 62.22 91 ASP A C 1
ATOM 710 O O . ASP A 1 91 ? -27.966 5.512 33.686 1.00 62.22 91 ASP A O 1
ATOM 714 N N . ILE A 1 92 ? -30.082 4.768 33.894 1.00 59.38 92 ILE A N 1
ATOM 715 C CA . ILE A 1 92 ? -30.788 6.021 33.564 1.00 59.38 92 ILE A CA 1
ATOM 716 C C . ILE A 1 92 ? -30.324 7.229 34.405 1.00 59.38 92 ILE A C 1
ATOM 718 O O . ILE A 1 92 ? -30.500 8.369 33.985 1.00 59.38 92 ILE A O 1
ATOM 722 N N . SER A 1 93 ? -29.692 7.003 35.566 1.00 59.31 93 SER A N 1
ATOM 723 C CA . SER A 1 93 ? -29.215 8.080 36.446 1.00 59.31 93 SER A CA 1
ATOM 724 C C . SER A 1 93 ? -28.038 8.873 35.867 1.00 59.31 93 SER A C 1
ATOM 726 O O . SER A 1 93 ? -27.778 9.984 36.320 1.00 59.31 93 SER A O 1
ATOM 728 N N . LEU A 1 94 ? -27.321 8.325 34.879 1.00 54.34 94 LEU A N 1
ATOM 729 C CA . LEU A 1 94 ? -26.198 8.996 34.211 1.00 54.34 94 LEU A CA 1
ATOM 730 C C . LEU A 1 94 ? -26.687 9.929 33.086 1.00 54.34 94 LEU A C 1
ATOM 732 O O . LEU A 1 94 ? -26.099 10.980 32.849 1.00 54.34 94 LEU A O 1
ATOM 736 N N . PHE A 1 95 ? -27.829 9.604 32.468 1.00 53.53 95 PHE A N 1
ATOM 737 C CA . PHE A 1 95 ? -28.466 10.417 31.424 1.00 53.53 95 PHE A CA 1
ATOM 738 C C . PHE A 1 95 ? -29.099 11.716 31.946 1.00 53.53 95 PHE A C 1
ATOM 740 O O . PHE A 1 95 ? -29.234 12.663 31.177 1.00 53.53 95 PHE A O 1
ATOM 747 N N . ASP A 1 96 ? -29.459 11.782 33.231 1.00 55.69 96 ASP A N 1
ATOM 748 C CA . ASP A 1 96 ? -30.091 12.967 33.838 1.00 55.69 96 ASP A CA 1
ATOM 749 C C . ASP A 1 96 ? -29.063 13.999 34.355 1.00 55.69 96 ASP A C 1
ATOM 751 O O . ASP A 1 96 ? -29.388 15.161 34.576 1.00 55.69 96 ASP A O 1
ATOM 755 N N . THR A 1 97 ? -27.795 13.593 34.514 1.00 56.41 97 THR A N 1
ATOM 756 C CA . THR A 1 97 ? -26.708 14.469 35.002 1.00 56.41 97 THR A CA 1
ATOM 757 C C . THR A 1 97 ? -25.828 15.008 33.864 1.00 56.41 97 THR A C 1
ATOM 759 O O . THR A 1 97 ? -25.225 16.071 33.987 1.00 56.41 97 THR A O 1
ATOM 762 N N . GLU A 1 98 ? -25.782 14.323 32.718 1.00 53.06 98 GLU A N 1
ATOM 763 C CA . GLU A 1 98 ? -24.774 14.552 31.680 1.00 53.06 98 GLU A CA 1
ATOM 764 C C . GLU A 1 98 ? -25.414 14.951 30.337 1.00 53.06 98 GLU A C 1
ATOM 766 O O . GLU A 1 98 ? -25.397 14.196 29.360 1.00 53.06 98 GLU A O 1
ATOM 771 N N . ALA A 1 99 ? -25.891 16.198 30.233 1.00 51.22 99 ALA A N 1
ATOM 772 C CA . ALA A 1 99 ? -26.179 16.852 28.943 1.00 51.22 99 ALA A CA 1
ATOM 773 C C . ALA A 1 99 ? -24.935 16.933 28.012 1.00 51.22 99 ALA A C 1
ATOM 775 O O . ALA A 1 99 ? -25.053 17.268 26.836 1.00 51.22 99 ALA A O 1
ATOM 776 N N . SER A 1 100 ? -23.755 16.576 28.535 1.00 55.25 100 SER A N 1
ATOM 777 C CA . SER A 1 100 ? -22.448 16.467 27.872 1.00 55.25 100 SER A CA 1
ATOM 778 C C . SER A 1 100 ? -22.193 15.100 27.206 1.00 55.25 100 SER A C 1
ATOM 780 O O . SER A 1 100 ? -21.257 14.951 26.419 1.00 55.25 100 SER A O 1
ATOM 782 N N . THR A 1 101 ? -23.039 14.087 27.445 1.00 56.53 101 THR A N 1
ATOM 783 C CA . THR A 1 101 ? -22.828 12.722 26.915 1.00 56.53 101 THR A CA 1
ATOM 784 C C . THR A 1 101 ? -22.646 12.714 25.388 1.00 56.53 101 THR A C 1
ATOM 786 O O . THR A 1 101 ? -21.804 11.983 24.873 1.00 56.53 101 THR A O 1
ATOM 789 N N . GLY A 1 102 ? -23.357 13.589 24.659 1.00 58.81 102 GLY A N 1
ATOM 790 C CA . GLY A 1 102 ? -23.222 13.785 23.205 1.00 58.81 102 GLY A CA 1
ATOM 791 C C . GLY A 1 102 ? -21.843 14.269 22.743 1.00 58.81 102 GLY A C 1
ATOM 792 O O . GLY A 1 102 ? -21.357 13.850 21.692 1.00 58.81 102 GLY A O 1
ATOM 793 N N . GLU A 1 103 ? -21.190 15.114 23.535 1.00 58.25 103 GLU A N 1
ATOM 794 C CA . GLU A 1 103 ? -19.863 15.664 23.248 1.00 58.25 103 GLU A CA 1
ATOM 795 C C . GLU A 1 103 ? -18.769 14.625 23.529 1.00 58.25 103 GLU A C 1
ATOM 797 O O . GLU A 1 103 ? -17.851 14.449 22.728 1.00 58.25 103 GLU A O 1
ATOM 802 N N . VAL A 1 104 ? -18.943 13.822 24.583 1.00 57.91 104 VAL A N 1
ATOM 803 C CA . VAL A 1 104 ? -18.094 12.654 24.874 1.00 57.91 104 VAL A CA 1
ATOM 804 C C . VAL A 1 104 ? -18.247 11.570 23.793 1.00 57.91 104 VAL A C 1
ATOM 806 O O . VAL A 1 104 ? -17.251 10.986 23.360 1.00 57.91 104 VAL A O 1
ATOM 809 N N . ILE A 1 105 ? -19.469 11.335 23.290 1.00 58.81 105 ILE A N 1
ATOM 810 C CA . ILE A 1 105 ? -19.748 10.443 22.145 1.00 58.81 105 ILE A CA 1
ATOM 811 C C . ILE A 1 105 ? -18.970 10.903 20.895 1.00 58.81 105 ILE A C 1
ATOM 813 O O . ILE A 1 105 ? -18.341 10.087 20.206 1.00 58.81 105 ILE A O 1
ATOM 817 N N . ALA A 1 106 ? -19.011 12.204 20.593 1.00 62.38 106 ALA A N 1
ATOM 818 C CA . ALA A 1 106 ? -18.335 12.784 19.435 1.00 62.38 106 ALA A CA 1
ATOM 819 C C . ALA A 1 106 ? -16.804 12.728 19.573 1.00 62.38 106 ALA A C 1
ATOM 821 O O . ALA A 1 106 ? -16.124 12.348 18.618 1.00 62.38 106 ALA A O 1
ATOM 822 N N . ALA A 1 107 ? -16.274 13.015 20.765 1.00 68.25 107 ALA A N 1
ATOM 823 C CA . ALA A 1 107 ? -14.846 12.946 21.063 1.00 68.25 107 ALA A CA 1
ATOM 824 C C . ALA A 1 107 ? -14.289 11.522 20.894 1.00 68.25 107 ALA A C 1
ATOM 826 O O . ALA A 1 107 ? -13.324 11.324 20.162 1.00 68.25 107 ALA A O 1
ATOM 827 N N . ILE A 1 108 ? -14.956 10.505 21.454 1.00 64.56 108 ILE A N 1
ATOM 828 C CA . ILE A 1 108 ? -14.520 9.101 21.327 1.00 64.56 108 ILE A CA 1
ATOM 829 C C . ILE A 1 108 ? -14.589 8.630 19.869 1.00 64.56 108 ILE A C 1
ATOM 831 O O . ILE A 1 108 ? -13.698 7.928 19.391 1.00 64.56 108 ILE A O 1
ATOM 835 N N . THR A 1 109 ? -15.634 9.014 19.131 1.00 63.38 109 THR A N 1
ATOM 836 C CA . THR A 1 109 ? -15.753 8.662 17.708 1.00 63.38 109 THR A CA 1
ATOM 837 C C . THR A 1 109 ? -14.646 9.317 16.879 1.00 63.38 109 THR A C 1
ATOM 839 O O . THR A 1 109 ? -14.078 8.664 16.004 1.00 63.38 109 THR A O 1
ATOM 842 N N . SER A 1 110 ? -14.311 10.574 17.178 1.00 68.38 110 SER A N 1
ATOM 843 C CA . SER A 1 110 ? -13.190 11.291 16.567 1.00 68.38 110 SER A CA 1
ATOM 844 C C . SER A 1 110 ? -11.852 10.614 16.879 1.00 68.38 110 SER A C 1
ATOM 846 O O . SER A 1 110 ? -11.059 10.385 15.968 1.00 68.38 110 SER A O 1
ATOM 848 N N . ASP A 1 111 ? -11.623 10.200 18.125 1.00 68.69 111 ASP A N 1
ATOM 849 C CA . ASP A 1 111 ? -10.392 9.511 18.533 1.00 68.69 111 ASP A CA 1
ATOM 850 C C . ASP A 1 111 ? -10.218 8.160 17.825 1.00 68.69 111 ASP A C 1
ATOM 852 O O . ASP A 1 111 ? -9.114 7.801 17.414 1.00 68.69 111 ASP A O 1
ATOM 856 N N . ILE A 1 112 ? -11.311 7.421 17.607 1.00 63.25 112 ILE A N 1
ATOM 857 C CA . ILE A 1 112 ? -11.293 6.162 16.844 1.00 63.25 112 ILE A CA 1
ATOM 858 C C . ILE A 1 112 ? -10.896 6.410 15.384 1.00 63.25 112 ILE A C 1
ATOM 860 O O . ILE A 1 112 ? -10.123 5.631 14.826 1.00 63.25 112 ILE A O 1
ATOM 864 N N . ILE A 1 113 ? -11.392 7.490 14.775 1.00 68.62 113 ILE A N 1
ATOM 865 C CA . ILE A 1 113 ? -11.040 7.878 13.402 1.00 68.62 113 ILE A CA 1
ATOM 866 C C . ILE A 1 113 ? -9.556 8.258 13.324 1.00 68.62 113 ILE A C 1
ATOM 868 O O . ILE A 1 113 ? -8.852 7.773 12.444 1.00 68.62 113 ILE A O 1
ATOM 872 N N . VAL A 1 114 ? -9.044 9.026 14.290 1.00 71.00 114 VAL A N 1
ATOM 873 C CA . VAL A 1 114 ? -7.620 9.402 14.355 1.00 71.00 114 VAL A CA 1
ATOM 874 C C . VAL A 1 114 ? -6.715 8.178 14.524 1.00 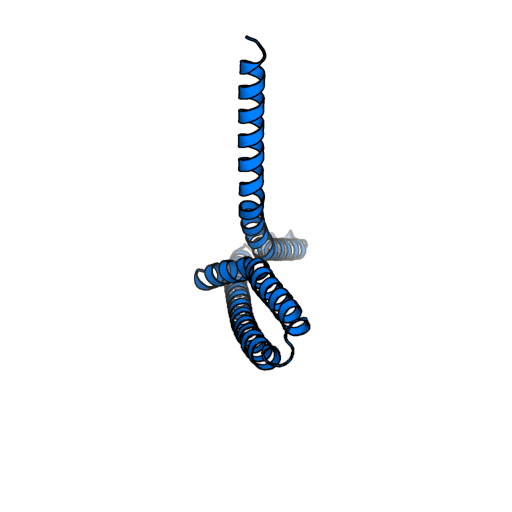71.00 114 VAL A C 1
ATOM 876 O O . VAL A 1 114 ? -5.660 8.093 13.897 1.00 71.00 114 VAL A O 1
ATOM 879 N N . VAL A 1 115 ? -7.113 7.201 15.342 1.00 63.47 115 VAL A N 1
ATOM 880 C CA . VAL A 1 115 ? -6.377 5.934 15.489 1.00 63.47 115 VAL A CA 1
ATOM 881 C C . VAL A 1 115 ? -6.423 5.118 14.196 1.00 63.47 115 VAL A C 1
ATOM 883 O O . VAL A 1 115 ? -5.411 4.535 13.806 1.00 63.47 115 VAL A O 1
ATOM 886 N N . GLN A 1 116 ? -7.564 5.094 13.508 1.00 58.25 116 GLN A N 1
ATOM 887 C CA . GLN A 1 116 ? -7.723 4.402 12.231 1.00 58.25 116 GLN A CA 1
ATOM 888 C C . GLN A 1 116 ? -6.828 5.014 11.140 1.00 58.25 116 GLN A C 1
ATOM 890 O O . GLN A 1 116 ? -6.124 4.274 10.447 1.00 58.25 116 GLN A O 1
ATOM 895 N N . ASP A 1 117 ? -6.774 6.342 11.055 1.00 62.47 117 ASP A N 1
ATOM 896 C CA . ASP A 1 117 ? -5.883 7.069 10.146 1.00 62.47 117 ASP A CA 1
ATOM 897 C C . ASP A 1 117 ? -4.412 6.860 10.516 1.00 62.47 117 ASP A C 1
ATOM 899 O O . ASP A 1 117 ? -3.583 6.575 9.652 1.00 62.47 117 ASP A O 1
ATOM 903 N N . ALA A 1 118 ? -4.069 6.895 11.807 1.00 59.34 118 ALA A N 1
ATOM 904 C CA . ALA A 1 118 ? -2.706 6.650 12.265 1.00 59.34 118 ALA A CA 1
ATOM 905 C C . ALA A 1 118 ? -2.220 5.230 11.928 1.00 59.34 118 ALA A C 1
ATOM 907 O O . ALA A 1 118 ? -1.063 5.054 11.551 1.00 59.34 118 ALA A O 1
ATOM 908 N N . ILE A 1 119 ? -3.082 4.216 12.032 1.00 60.19 119 ILE A N 1
ATOM 909 C CA . ILE A 1 119 ? -2.744 2.840 11.642 1.00 60.19 119 ILE A CA 1
ATOM 910 C C . ILE A 1 119 ? -2.581 2.734 10.120 1.00 60.19 119 ILE A C 1
ATOM 912 O O . ILE A 1 119 ? -1.664 2.054 9.656 1.00 60.19 119 ILE A O 1
ATOM 916 N N . SER A 1 120 ? -3.431 3.424 9.354 1.00 58.78 120 SER A N 1
ATOM 917 C CA . SER A 1 120 ? -3.409 3.400 7.889 1.00 58.78 120 SER A CA 1
ATOM 918 C C . SER A 1 120 ? -2.200 4.137 7.297 1.00 58.78 120 SER A C 1
ATOM 920 O O . SER A 1 120 ? -1.538 3.606 6.411 1.00 58.78 120 SER A O 1
ATOM 922 N N . GLU A 1 121 ? -1.864 5.331 7.792 1.00 55.34 121 GLU A N 1
ATOM 923 C CA . GLU A 1 121 ? -0.751 6.138 7.268 1.00 55.34 121 GLU A CA 1
ATOM 924 C C . GLU A 1 121 ? 0.593 5.824 7.935 1.00 55.34 121 GLU A C 1
ATOM 926 O O . GLU A 1 121 ? 1.615 5.668 7.258 1.00 55.34 121 GLU A O 1
ATOM 931 N N . LYS A 1 122 ? 0.641 5.735 9.273 1.00 52.31 122 LYS A N 1
ATOM 932 C CA . LYS A 1 122 ? 1.927 5.664 9.987 1.00 52.31 122 LYS A CA 1
ATOM 933 C C . LYS A 1 122 ? 2.541 4.270 9.953 1.00 52.31 122 LYS A C 1
ATOM 935 O O . LYS A 1 122 ? 3.764 4.175 9.985 1.00 52.31 122 LYS A O 1
ATOM 940 N N . GLY A 1 123 ? 1.745 3.204 9.836 1.00 57.03 123 GLY A N 1
ATOM 941 C CA . GLY A 1 123 ? 2.266 1.836 9.703 1.00 57.03 123 GLY A CA 1
ATOM 942 C C . GLY A 1 123 ? 3.079 1.636 8.418 1.00 57.03 123 GLY A C 1
ATOM 943 O O . GLY A 1 123 ? 4.162 1.053 8.445 1.00 57.03 123 GLY A O 1
ATOM 944 N N . ILE A 1 124 ? 2.594 2.200 7.309 1.00 55.03 124 ILE A N 1
ATOM 945 C CA . ILE A 1 124 ? 3.268 2.174 6.003 1.00 55.03 124 ILE A CA 1
ATOM 946 C C . ILE A 1 124 ? 4.514 3.071 6.034 1.00 55.03 124 ILE A C 1
ATOM 948 O O . ILE A 1 124 ? 5.576 2.683 5.543 1.00 55.03 124 ILE A O 1
ATOM 952 N N . MET A 1 125 ? 4.418 4.238 6.683 1.00 57.34 125 MET A N 1
ATOM 953 C CA . MET A 1 125 ? 5.542 5.164 6.811 1.00 57.34 125 MET A CA 1
ATOM 954 C C . MET A 1 125 ? 6.669 4.599 7.682 1.00 57.34 125 MET A C 1
ATOM 956 O O . MET A 1 125 ? 7.823 4.729 7.296 1.00 57.34 125 MET A O 1
ATOM 960 N N . TRP A 1 126 ? 6.375 3.940 8.810 1.00 58.41 126 TRP A N 1
ATOM 961 C CA . TRP A 1 126 ? 7.397 3.354 9.690 1.00 58.41 126 TRP A CA 1
ATOM 962 C C . TRP A 1 126 ? 8.194 2.238 9.011 1.00 58.41 126 TRP A C 1
ATOM 964 O O . TRP A 1 126 ? 9.417 2.246 9.094 1.00 58.41 126 TRP A O 1
ATOM 974 N N . ILE A 1 127 ? 7.536 1.334 8.279 1.00 60.59 127 ILE A N 1
ATOM 975 C CA . ILE A 1 127 ? 8.218 0.245 7.557 1.00 60.59 127 ILE A CA 1
ATOM 976 C C . ILE A 1 127 ? 9.082 0.797 6.409 1.00 60.59 127 ILE A C 1
ATOM 978 O O . ILE A 1 127 ? 10.216 0.354 6.219 1.00 60.59 127 ILE A O 1
ATOM 982 N N . ALA A 1 128 ? 8.586 1.799 5.673 1.00 58.44 128 ALA A N 1
ATOM 983 C CA . ALA A 1 128 ? 9.357 2.473 4.625 1.00 58.44 128 ALA A CA 1
ATOM 984 C C . ALA A 1 128 ? 10.564 3.243 5.193 1.00 58.44 128 ALA A C 1
ATOM 986 O O . ALA A 1 128 ? 11.630 3.298 4.571 1.00 58.44 128 ALA A O 1
ATOM 987 N N . LYS A 1 129 ? 10.406 3.814 6.393 1.00 54.03 129 LYS A N 1
ATOM 988 C CA . LYS A 1 129 ? 11.461 4.535 7.101 1.00 54.03 129 LYS A CA 1
ATOM 989 C C . LYS A 1 129 ? 12.527 3.559 7.595 1.00 54.03 129 LYS A C 1
ATOM 991 O O . LYS A 1 129 ? 13.666 3.684 7.174 1.00 54.03 129 LYS A O 1
ATOM 996 N N . GLU A 1 130 ? 12.168 2.525 8.349 1.00 54.81 130 GLU A N 1
ATOM 997 C CA . GLU A 1 130 ? 13.091 1.496 8.862 1.00 54.81 130 GLU A CA 1
ATOM 998 C C . GLU A 1 130 ? 14.061 0.980 7.780 1.00 54.81 130 GLU A C 1
ATOM 1000 O O . GLU A 1 130 ? 15.276 0.952 7.977 1.00 54.81 130 GLU A O 1
ATOM 1005 N N . HIS A 1 131 ? 13.546 0.665 6.586 1.00 56.84 131 HIS A N 1
ATOM 1006 C CA . HIS A 1 131 ? 14.358 0.126 5.494 1.00 56.84 131 HIS A CA 1
ATOM 1007 C C . HIS A 1 131 ? 15.289 1.156 4.828 1.00 56.84 131 HIS A C 1
ATOM 1009 O O . HIS A 1 131 ? 16.312 0.782 4.257 1.00 56.84 131 HIS A O 1
ATOM 1015 N N . SER A 1 132 ? 14.974 2.450 4.937 1.00 59.00 132 SER A N 1
ATOM 1016 C CA . SER A 1 132 ? 15.760 3.544 4.353 1.00 59.00 132 SER A CA 1
ATOM 1017 C C . SER A 1 132 ? 16.910 4.026 5.254 1.00 59.00 132 SER A C 1
ATOM 1019 O O . SER A 1 132 ? 17.905 4.513 4.729 1.00 59.00 132 SER A O 1
ATOM 1021 N N . TYR A 1 133 ? 16.821 3.873 6.586 1.00 55.25 133 TYR A N 1
ATOM 1022 C CA . TYR A 1 133 ? 17.868 4.326 7.532 1.00 55.25 133 TYR A CA 1
ATOM 1023 C C . TYR A 1 133 ? 18.923 3.252 7.867 1.00 55.25 133 TYR A C 1
ATOM 1025 O O . TYR A 1 133 ? 20.032 3.580 8.289 1.00 55.25 133 TYR A O 1
ATOM 1033 N N . LEU A 1 134 ? 18.614 1.968 7.650 1.00 57.62 134 LEU A N 1
ATOM 1034 C CA . LEU A 1 134 ? 19.550 0.849 7.837 1.00 57.62 134 LEU A CA 1
ATOM 1035 C C . LEU A 1 134 ? 20.848 0.930 6.997 1.00 57.62 134 LEU A C 1
ATOM 1037 O O . LEU A 1 134 ? 21.910 0.613 7.542 1.00 57.62 134 LEU A O 1
ATOM 1041 N N . PRO A 1 135 ? 20.836 1.338 5.710 1.00 58.38 135 PRO A N 1
ATOM 1042 C CA . PRO A 1 135 ? 22.078 1.469 4.945 1.00 58.38 135 PRO A CA 1
ATOM 1043 C C . PRO A 1 135 ? 22.973 2.623 5.430 1.00 58.38 135 PRO A C 1
ATOM 1045 O O . PRO A 1 135 ? 24.192 2.464 5.428 1.00 58.38 135 PRO A O 1
ATOM 1048 N N . ASP A 1 136 ? 22.400 3.732 5.910 1.00 59.66 136 ASP A N 1
ATOM 1049 C CA . ASP A 1 136 ? 23.162 4.903 6.385 1.00 59.66 136 ASP A CA 1
ATOM 1050 C C . ASP A 1 136 ? 23.865 4.645 7.728 1.00 59.66 136 ASP A C 1
ATOM 1052 O O . ASP A 1 136 ? 25.028 5.006 7.907 1.00 59.66 136 ASP A O 1
ATOM 1056 N N . MET A 1 137 ? 23.210 3.942 8.660 1.00 57.88 137 MET A N 1
ATOM 1057 C CA . MET A 1 137 ? 23.811 3.558 9.949 1.00 57.88 137 MET A CA 1
ATOM 1058 C C . MET A 1 137 ? 24.986 2.583 9.776 1.00 57.88 137 MET A C 1
ATOM 1060 O O . MET A 1 137 ? 26.005 2.699 10.459 1.00 57.88 137 MET A O 1
ATOM 1064 N N . ASN A 1 138 ? 24.877 1.645 8.829 1.00 59.72 138 ASN A N 1
ATOM 1065 C CA . ASN A 1 138 ? 25.966 0.724 8.497 1.00 59.72 138 ASN A CA 1
ATOM 1066 C C . ASN A 1 138 ? 27.124 1.430 7.778 1.00 59.72 138 ASN A C 1
ATOM 1068 O O . ASN A 1 138 ? 28.275 1.014 7.915 1.00 59.72 138 ASN A O 1
ATOM 1072 N N . PHE A 1 139 ? 26.849 2.489 7.015 1.00 62.91 139 PHE A N 1
ATOM 1073 C CA . PHE A 1 139 ? 27.888 3.279 6.360 1.00 62.91 139 PHE A CA 1
ATOM 1074 C C . PHE A 1 139 ? 28.646 4.152 7.368 1.00 62.91 139 PHE A C 1
ATOM 1076 O O . PHE A 1 139 ? 29.875 4.106 7.409 1.00 62.91 139 PHE A O 1
ATOM 1083 N N . LEU A 1 140 ? 27.933 4.864 8.247 1.00 58.94 140 LEU A N 1
ATOM 1084 C CA . LEU A 1 140 ? 28.540 5.690 9.295 1.00 58.94 140 LEU A CA 1
ATOM 1085 C C . LEU A 1 140 ? 29.344 4.851 10.297 1.00 58.94 140 LEU A C 1
ATOM 1087 O O . LEU A 1 140 ? 30.488 5.192 10.584 1.00 58.94 140 LEU A O 1
ATOM 1091 N N . GLY A 1 141 ? 28.817 3.701 10.733 1.00 63.78 141 GLY A N 1
ATOM 1092 C CA . GLY A 1 141 ? 29.543 2.793 11.625 1.00 63.78 141 GLY A CA 1
ATOM 1093 C C . GLY A 1 141 ? 30.846 2.257 11.020 1.00 63.78 141 GLY A C 1
ATOM 1094 O O . GLY A 1 141 ? 31.860 2.177 11.709 1.00 63.78 141 GLY A O 1
ATOM 1095 N N . ASN A 1 142 ? 30.866 1.949 9.719 1.00 58.97 142 ASN A N 1
ATOM 1096 C CA . ASN A 1 142 ? 32.086 1.495 9.043 1.00 58.97 142 ASN A CA 1
ATOM 1097 C C . ASN A 1 142 ? 33.104 2.627 8.837 1.00 58.97 142 ASN A C 1
ATOM 1099 O O . ASN A 1 142 ? 34.303 2.392 8.970 1.00 58.97 142 ASN A O 1
ATOM 1103 N N . VAL A 1 143 ? 32.654 3.854 8.557 1.00 64.25 143 VAL A N 1
ATOM 1104 C CA . VAL A 1 143 ? 33.537 5.024 8.396 1.00 64.25 143 VAL A CA 1
ATOM 1105 C C . VAL A 1 143 ? 34.157 5.448 9.731 1.00 64.25 143 VAL A C 1
ATOM 1107 O O . VAL A 1 143 ? 35.337 5.793 9.781 1.00 64.25 143 VAL A O 1
ATOM 1110 N N . GLU A 1 144 ? 33.403 5.390 10.827 1.00 68.06 144 GLU A N 1
ATOM 1111 C CA . GLU A 1 144 ? 33.887 5.770 12.158 1.00 68.06 144 GLU A CA 1
ATOM 1112 C C . GLU A 1 144 ? 34.888 4.744 12.714 1.00 68.06 144 GLU A C 1
ATOM 1114 O O . GLU A 1 144 ? 35.940 5.114 13.236 1.00 68.06 144 GLU A O 1
ATOM 1119 N N . VAL A 1 145 ? 34.638 3.447 12.490 1.00 64.25 145 VAL A N 1
ATOM 1120 C CA . VAL A 1 145 ? 35.579 2.366 12.834 1.00 64.25 145 VAL A CA 1
ATOM 1121 C C . VAL A 1 145 ? 36.857 2.438 11.989 1.00 64.25 145 VAL A C 1
ATOM 1123 O O . VAL A 1 145 ? 37.947 2.197 12.512 1.00 64.25 145 VAL A O 1
ATOM 1126 N N . GLN A 1 146 ? 36.758 2.816 10.711 1.00 64.88 146 GLN A N 1
ATOM 1127 C CA . GLN A 1 146 ? 37.921 3.016 9.843 1.00 64.88 146 GLN A CA 1
ATOM 1128 C C . GLN A 1 146 ? 38.763 4.221 10.299 1.00 64.88 146 GLN A C 1
ATOM 1130 O O . GLN A 1 146 ? 39.972 4.086 10.469 1.00 64.88 146 GLN A O 1
ATOM 1135 N N . ASN A 1 147 ? 38.131 5.360 10.603 1.00 67.56 147 ASN A N 1
ATOM 1136 C CA . ASN A 1 147 ? 38.824 6.554 11.104 1.00 67.56 147 ASN A CA 1
ATOM 1137 C C . ASN A 1 147 ? 39.521 6.311 12.452 1.00 67.56 147 ASN A C 1
ATOM 1139 O O . ASN A 1 147 ? 40.643 6.772 12.657 1.00 67.56 147 ASN A O 1
ATOM 1143 N N . LEU A 1 148 ? 38.900 5.557 13.365 1.00 67.00 148 LEU A N 1
ATOM 1144 C CA . LEU A 1 148 ? 39.525 5.180 14.639 1.00 67.00 148 LEU A CA 1
ATOM 1145 C C . LEU A 1 148 ? 40.724 4.241 14.439 1.00 67.00 148 LEU A C 1
ATOM 1147 O O . LEU A 1 148 ? 41.728 4.359 15.143 1.00 67.00 148 LEU A O 1
ATOM 1151 N N . ARG A 1 149 ? 40.645 3.332 13.461 1.00 65.75 149 ARG A N 1
ATOM 1152 C CA . ARG A 1 149 ? 41.739 2.418 13.115 1.00 65.75 149 ARG A CA 1
ATOM 1153 C C . ARG A 1 149 ? 42.918 3.151 12.473 1.00 65.75 149 ARG A C 1
ATOM 1155 O O . ARG A 1 149 ? 44.059 2.877 12.835 1.00 65.75 149 ARG A O 1
ATOM 1162 N N . ASP A 1 150 ? 42.648 4.097 11.582 1.00 71.75 150 ASP A N 1
ATOM 1163 C CA . ASP A 1 150 ? 43.681 4.890 10.910 1.00 71.75 150 ASP A CA 1
ATOM 1164 C C . ASP A 1 150 ? 44.352 5.870 11.886 1.00 71.75 150 ASP A C 1
ATOM 1166 O O . ASP A 1 150 ? 45.577 5.993 11.894 1.00 71.75 150 ASP A O 1
ATOM 1170 N N . SER A 1 151 ? 43.584 6.466 12.806 1.00 72.38 151 SER A N 1
ATOM 1171 C CA . SER A 1 151 ? 44.123 7.334 13.861 1.00 72.38 151 SER A CA 1
ATOM 1172 C C . SER A 1 151 ? 45.002 6.581 14.873 1.00 72.38 151 SER A C 1
ATOM 1174 O O . SER A 1 151 ? 45.937 7.164 15.424 1.00 72.38 151 SER A O 1
ATOM 1176 N N . ALA A 1 152 ? 44.736 5.291 15.111 1.00 66.88 152 ALA A N 1
ATOM 1177 C CA . ALA A 1 152 ? 45.569 4.434 15.957 1.00 66.88 152 ALA A CA 1
ATOM 1178 C C . ALA A 1 152 ? 46.884 4.012 15.274 1.00 66.88 152 ALA A C 1
ATOM 1180 O O . ALA A 1 152 ? 47.879 3.779 15.958 1.00 66.88 152 ALA A O 1
ATOM 1181 N N . LEU A 1 153 ? 46.909 3.937 13.938 1.00 63.53 153 LEU A N 1
ATOM 1182 C CA . LEU A 1 153 ? 48.102 3.586 13.158 1.00 63.53 153 LEU A CA 1
ATOM 1183 C C . LEU A 1 153 ? 49.050 4.774 12.939 1.00 63.53 153 LEU A C 1
ATOM 1185 O O . LEU A 1 153 ? 50.245 4.560 12.793 1.00 63.53 153 LEU A O 1
ATOM 1189 N N . THR A 1 154 ? 48.549 6.012 12.952 1.00 65.00 154 THR A N 1
ATOM 1190 C CA . THR A 1 154 ? 49.372 7.236 12.844 1.00 65.00 154 THR A CA 1
ATOM 1191 C C . THR A 1 154 ? 49.976 7.708 14.169 1.00 65.00 154 THR A C 1
ATOM 1193 O O . THR A 1 154 ? 50.718 8.687 14.187 1.00 65.00 154 THR A O 1
ATOM 1196 N N . SER A 1 155 ? 49.617 7.064 15.284 1.00 60.50 155 SER A N 1
ATOM 1197 C CA . SER A 1 155 ? 50.088 7.414 16.631 1.00 60.50 155 SER A CA 1
ATOM 1198 C C . SER A 1 155 ? 51.219 6.501 17.143 1.00 60.50 155 SER A C 1
ATOM 1200 O O . SER A 1 155 ? 51.589 6.605 18.315 1.00 60.50 155 SER A O 1
ATOM 1202 N N . PHE A 1 156 ? 51.754 5.641 16.269 1.00 55.44 156 PHE A N 1
ATOM 1203 C CA . PHE A 1 156 ? 52.994 4.867 16.406 1.00 55.44 156 PHE A CA 1
ATOM 1204 C C . PHE A 1 156 ? 53.991 5.309 15.330 1.00 55.44 156 PHE A C 1
ATOM 1206 O O . PHE A 1 156 ? 55.208 5.242 15.612 1.00 55.44 156 PHE A O 1
#

Radius of gyration: 27.53 Å; chains: 1; bounding box: 84×28×75 Å

Foldseek 3Di:
DVLLVVLLVVLLCLVVVLVVLVVVLVVLVVVCVVPVPPSVVVNVVSVVVVVVSVVVNVVSNVSNVVVLVVVLVVVLVVVVVVVVVVVVVDDPVVVVPPPPVVVVVVVVNVVSVVVSVCCVPVVSVVVSVVVVCVVVVVVVVVVVVVVVVVVVVVVD

InterPro domains:
  IPR011527 ABC transporter type 1, transmembrane domain [PF00664] (6-128)
  IPR011527 ABC transporter type 1, transmembrane domain [PS50929] (3-121)
  IPR036640 ABC transporter type 1, transmembrane domain superfamily [G3DSA:1.20.1560.10] (3-129)
  IPR036640 ABC transporter type 1, transmembrane domain superfamily [SSF90123] (2-123)
  IPR039421 Type 1 protein exporter [PTHR24222] (1-127)

Secondary structure (DSSP, 8-state):
-HHHHHHHHHHHTHHHHHHHHHHHHHHHHHHHHH-HHHHHHHHHHHHHHHHHHHHHHHHHHHHHHHHHHHHHHHHHHHHHHHHHHHHHTS-HHHHTT-TTHHHHHHHHHHHHHHHHHHHHHHHHHHHHHHHHHHHHHHHHHHHHHHHHHHHHHTT-

pLDDT: mean 70.47, std 9.83, range [51.22, 89.56]

Organism: NCBI:txid889485